Protein AF-A0A524M6P9-F1 (afdb_monomer_lite)

Secondary structure (DSSP, 8-state):
-PPPPGGGSSS--THHHHHHHHHHHHHHHHHHHHHHHHGGGHHHHHHHHHHHHHHHHS-HHHHHHHHHHHHHHHHHHHTS-HHHHHHHHHHHHHHHHHH-HHHHHHHHHHHT--S-HHHHHHHHHHHHHHHHHHHHHHHHHHHHH-

pLDDT: mean 79.46, std 15.54, range [39.97, 93.88]

Radius of gyration: 19.22 Å; chains: 1; bounding box: 61×25×53 Å

Sequence (146 aa):
MRSMPASAFCAATPLNSVLSLRSLSSVRVLAEAVASLSGRAYIVLAPFVGVLGSFMTGSNTVSNVLFAQFQYDTAAIVGFAPVMMVTLQVVGGAIGNMVCVNNIVAVSATVGISGVEGTVIRRNIIPAAIYSVLAVVVVLVLSTLE

Foldseek 3Di:
DDDDDPVVVVPDDCVVVVCCVVCVVVLLVVLLVCCVVQQPVVLLVLLQQLLVLCQVVLALVRQLVVCLVSQLSSCVNSVHDSVLSSVSNSQSVVLNNQLHLVVLVVVCVVVVNPPCSVVSNVVSVVVSVVSSVVSSVVSVVVRVVD

Structure (mmCIF, N/CA/C/O backbone):
data_AF-A0A524M6P9-F1
#
_entry.id   AF-A0A524M6P9-F1
#
loop_
_atom_site.group_PDB
_atom_site.id
_atom_site.type_symbol
_atom_site.label_atom_id
_atom_site.label_alt_id
_atom_site.label_comp_id
_atom_site.label_asym_id
_atom_site.label_entity_id
_atom_site.label_seq_id
_atom_site.pdbx_PDB_ins_code
_atom_site.Cartn_x
_atom_site.Cartn_y
_atom_site.Cartn_z
_atom_site.occupancy
_atom_site.B_iso_or_equiv
_atom_site.auth_seq_id
_atom_site.auth_comp_id
_atom_site.auth_asym_id
_atom_site.auth_atom_id
_atom_site.pdbx_PDB_model_num
ATOM 1 N N . MET A 1 1 ? 42.059 8.458 34.579 1.00 44.22 1 MET A N 1
ATOM 2 C CA . MET A 1 1 ? 41.893 7.829 33.248 1.00 44.22 1 MET A CA 1
ATOM 3 C C . MET A 1 1 ? 40.464 8.075 32.795 1.00 44.22 1 MET A C 1
ATOM 5 O O . MET A 1 1 ? 39.558 7.911 33.598 1.00 44.22 1 MET A O 1
ATOM 9 N N . ARG A 1 2 ? 40.312 8.653 31.599 1.00 39.97 2 ARG A N 1
ATOM 10 C CA . ARG A 1 2 ? 39.151 9.439 31.148 1.00 39.97 2 ARG A CA 1
ATOM 11 C C . ARG A 1 2 ? 37.874 8.608 30.986 1.00 39.97 2 ARG A C 1
ATOM 13 O O . ARG A 1 2 ? 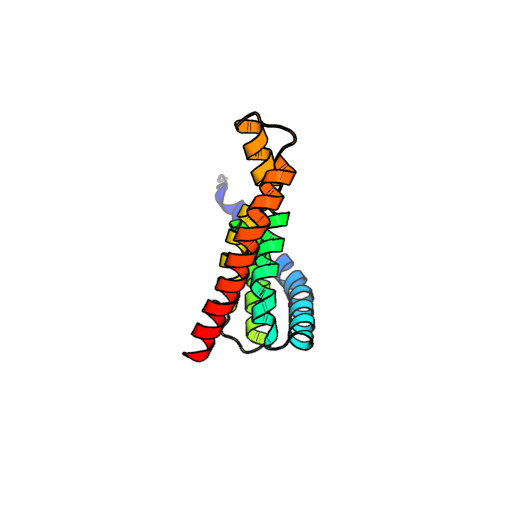37.901 7.533 30.399 1.00 39.97 2 ARG A O 1
ATOM 20 N N . SER A 1 3 ? 36.775 9.180 31.470 1.00 44.31 3 SER A N 1
ATOM 21 C CA . SER A 1 3 ? 35.392 8.799 31.202 1.00 44.31 3 SER A CA 1
ATOM 22 C C . SER A 1 3 ? 35.139 8.712 29.696 1.00 44.31 3 SER A C 1
ATOM 24 O O . SER A 1 3 ? 35.311 9.688 28.965 1.00 44.31 3 SER A O 1
ATOM 26 N N . MET A 1 4 ? 34.741 7.534 29.224 1.00 49.75 4 MET A N 1
ATOM 27 C CA . MET A 1 4 ? 34.245 7.377 27.860 1.00 49.75 4 MET A CA 1
ATOM 28 C C . MET A 1 4 ? 32.831 7.978 27.768 1.00 49.75 4 MET A C 1
ATOM 30 O O . MET A 1 4 ? 32.020 7.739 28.665 1.00 49.75 4 MET A O 1
ATOM 34 N N . PRO A 1 5 ? 32.514 8.768 26.727 1.00 46.34 5 PRO A N 1
ATOM 35 C CA . PRO A 1 5 ? 31.191 9.353 26.564 1.00 46.34 5 PRO A CA 1
ATOM 36 C C . PRO A 1 5 ? 30.173 8.297 26.105 1.00 46.34 5 PRO A C 1
ATOM 38 O O . PRO A 1 5 ? 30.462 7.455 25.254 1.00 46.34 5 PRO A O 1
ATOM 41 N N . ALA A 1 6 ? 28.949 8.386 26.631 1.00 53.12 6 ALA A N 1
ATOM 42 C CA . ALA A 1 6 ? 27.816 7.505 26.324 1.00 53.12 6 ALA A CA 1
ATOM 43 C C . ALA A 1 6 ? 27.400 7.482 24.832 1.00 53.12 6 ALA A C 1
ATOM 45 O O . ALA A 1 6 ? 26.604 6.642 24.425 1.00 53.12 6 ALA A O 1
ATOM 46 N N . SER A 1 7 ? 27.955 8.362 23.992 1.00 48.59 7 SER A N 1
ATOM 47 C CA . SER A 1 7 ? 27.689 8.425 22.550 1.00 48.59 7 SER A CA 1
ATOM 48 C C . SER A 1 7 ? 28.393 7.338 21.725 1.00 48.59 7 SER A C 1
ATOM 50 O O . SER A 1 7 ? 28.011 7.109 20.580 1.00 48.59 7 SER A O 1
ATOM 52 N N . ALA A 1 8 ? 29.388 6.637 22.281 1.00 45.94 8 ALA A N 1
ATOM 53 C CA . ALA A 1 8 ? 30.166 5.635 21.544 1.00 45.94 8 ALA A CA 1
ATOM 54 C C . ALA A 1 8 ? 29.498 4.247 21.451 1.00 45.94 8 ALA A C 1
ATOM 56 O O . ALA A 1 8 ? 29.886 3.444 20.606 1.00 45.94 8 ALA A O 1
ATOM 57 N N . PHE A 1 9 ? 28.477 3.957 22.268 1.00 47.56 9 PHE A N 1
ATOM 58 C CA . PHE A 1 9 ? 27.796 2.652 22.252 1.00 47.56 9 PHE A CA 1
ATOM 59 C C . PHE A 1 9 ? 26.743 2.531 21.131 1.00 47.56 9 PHE A C 1
ATOM 61 O O . PHE A 1 9 ? 26.403 1.428 20.715 1.00 47.56 9 PHE A O 1
ATOM 68 N N . CYS A 1 10 ? 26.266 3.656 20.582 1.00 47.16 10 CYS A N 1
ATOM 69 C CA . CYS A 1 10 ? 25.279 3.660 19.494 1.00 47.16 10 CYS A CA 1
ATOM 70 C C . CYS A 1 10 ? 25.874 3.431 18.092 1.00 47.16 10 CYS A C 1
ATOM 72 O O . CYS A 1 10 ? 25.131 3.090 17.177 1.00 47.16 10 CYS A O 1
ATOM 74 N N . ALA A 1 11 ? 27.185 3.600 17.889 1.00 46.81 11 ALA A N 1
ATOM 75 C CA . ALA A 1 11 ? 27.777 3.629 16.544 1.00 46.81 11 ALA A CA 1
ATOM 76 C C . ALA A 1 11 ? 28.305 2.273 16.032 1.00 46.81 11 ALA A C 1
ATOM 78 O O . ALA A 1 11 ? 28.771 2.189 14.899 1.00 46.81 11 ALA A O 1
ATOM 79 N N . ALA A 1 12 ? 28.240 1.210 16.839 1.00 47.81 12 ALA A N 1
ATOM 80 C CA . ALA A 1 12 ? 28.833 -0.088 16.514 1.00 47.81 12 ALA A CA 1
ATOM 81 C C . ALA A 1 12 ? 27.871 -1.253 16.769 1.00 47.81 12 ALA A C 1
ATOM 83 O O . ALA A 1 12 ? 28.252 -2.257 17.367 1.00 47.81 12 ALA A O 1
ATOM 84 N N . THR A 1 13 ? 26.617 -1.156 16.315 1.00 51.81 13 THR A N 1
ATOM 85 C CA . THR A 1 13 ? 25.829 -2.381 16.178 1.00 51.81 13 THR A CA 1
ATOM 86 C C . THR A 1 13 ? 26.220 -3.066 14.862 1.00 51.81 13 THR A C 1
ATOM 88 O O . THR A 1 13 ? 25.873 -2.572 13.788 1.00 51.81 13 THR A O 1
ATOM 91 N N . PRO A 1 14 ? 26.887 -4.240 14.892 1.00 53.78 14 PRO A N 1
ATOM 92 C CA . PRO A 1 14 ? 26.988 -5.096 13.709 1.00 53.78 14 PRO A CA 1
ATOM 93 C C . PRO A 1 14 ? 25.595 -5.503 13.207 1.00 53.78 14 PRO A C 1
ATOM 95 O O . PRO A 1 14 ? 25.461 -5.971 12.088 1.00 53.78 14 PRO A O 1
ATOM 98 N N . LEU A 1 15 ? 24.540 -5.262 13.995 1.00 49.31 15 LEU A N 1
ATOM 99 C CA . LEU A 1 15 ? 23.144 -5.483 13.654 1.00 49.31 15 LEU A CA 1
ATOM 100 C C . LEU A 1 15 ? 22.767 -4.952 12.263 1.00 49.31 15 LEU A C 1
ATOM 102 O O . LEU A 1 15 ? 22.090 -5.672 11.545 1.00 49.31 15 LEU A O 1
ATOM 106 N N . ASN A 1 16 ? 23.246 -3.774 11.839 1.00 48.91 16 ASN A N 1
ATOM 107 C CA . ASN A 1 16 ? 22.891 -3.233 10.519 1.00 48.91 16 ASN A CA 1
ATOM 108 C C . ASN A 1 16 ? 23.542 -4.015 9.356 1.00 48.91 16 ASN A C 1
ATOM 110 O O . ASN A 1 16 ? 22.945 -4.164 8.293 1.00 48.91 16 ASN A O 1
ATOM 114 N N . SER A 1 17 ? 24.739 -4.579 9.556 1.00 48.12 17 SER A N 1
ATOM 115 C CA . SER A 1 17 ? 25.439 -5.377 8.540 1.00 48.12 17 SER A CA 1
ATOM 116 C C . SER A 1 17 ? 25.056 -6.865 8.564 1.00 48.12 17 SER A C 1
ATOM 118 O O . SER A 1 17 ? 24.962 -7.471 7.496 1.00 48.12 17 SER A O 1
ATOM 120 N N . VAL A 1 18 ? 24.742 -7.457 9.727 1.00 51.72 18 VAL A N 1
ATOM 121 C CA . VAL A 1 18 ? 24.190 -8.831 9.799 1.00 51.72 18 VAL A CA 1
ATOM 122 C C . VAL A 1 18 ? 22.698 -8.920 9.466 1.00 51.72 18 VAL A C 1
ATOM 124 O O . VAL A 1 18 ? 22.292 -9.956 8.934 1.00 51.72 18 VAL A O 1
ATOM 127 N N . LEU A 1 19 ? 21.882 -7.876 9.697 1.00 52.97 19 LEU A N 1
ATOM 128 C CA . LEU A 1 19 ? 20.533 -7.831 9.107 1.00 52.97 19 LEU A CA 1
ATOM 129 C C . LEU A 1 19 ? 20.633 -7.764 7.586 1.00 52.97 19 LEU A C 1
ATOM 131 O O . LEU A 1 19 ? 19.935 -8.514 6.917 1.00 52.97 19 LEU A O 1
ATOM 135 N N . SER A 1 20 ? 21.528 -6.921 7.062 1.00 49.88 20 SER A N 1
ATOM 136 C CA . SER A 1 20 ? 21.730 -6.751 5.623 1.00 49.88 20 SER A CA 1
ATOM 137 C C . SER A 1 20 ? 22.142 -8.070 4.952 1.00 49.88 20 SER A C 1
ATOM 139 O O . SER A 1 20 ? 21.460 -8.540 4.053 1.00 49.88 20 SER A O 1
ATOM 141 N N . LEU A 1 21 ? 23.149 -8.794 5.450 1.00 48.94 21 LEU A N 1
ATOM 142 C CA . LEU A 1 21 ? 23.596 -10.040 4.800 1.00 48.94 21 LEU A CA 1
ATOM 143 C C . LEU A 1 21 ? 22.610 -11.228 4.895 1.00 48.94 21 LEU A C 1
ATOM 145 O O . LEU A 1 21 ? 22.647 -12.105 4.033 1.00 48.94 21 LEU A O 1
ATOM 149 N N . ARG A 1 22 ? 21.727 -11.286 5.908 1.00 45.06 22 ARG A N 1
ATOM 150 C CA . ARG A 1 22 ? 20.709 -12.358 6.035 1.00 45.06 22 ARG A CA 1
ATOM 151 C C . ARG A 1 22 ? 19.363 -12.004 5.390 1.00 45.06 22 ARG A C 1
ATOM 153 O O . ARG A 1 22 ? 18.656 -12.914 4.950 1.00 45.06 22 ARG A O 1
ATOM 160 N N . SER A 1 23 ? 19.004 -10.720 5.313 1.00 50.03 23 SER A N 1
ATOM 161 C CA . SER A 1 23 ? 17.786 -10.270 4.625 1.00 50.03 23 SER A CA 1
ATOM 162 C C . SER A 1 23 ? 17.992 -10.143 3.114 1.00 50.03 23 SER A C 1
ATOM 164 O O . SER A 1 23 ? 17.081 -10.475 2.362 1.00 50.03 23 SER A O 1
ATOM 166 N N . LEU A 1 24 ? 19.191 -9.769 2.647 1.00 53.47 24 LEU A N 1
ATOM 167 C CA . LEU A 1 24 ? 19.472 -9.568 1.220 1.00 53.47 24 LEU A CA 1
ATOM 168 C C . LEU A 1 24 ? 19.375 -10.845 0.377 1.00 53.47 24 LEU A C 1
ATOM 170 O O . LEU A 1 24 ? 19.112 -10.743 -0.814 1.00 53.47 24 LEU A O 1
ATOM 174 N N . SER A 1 25 ? 19.584 -12.039 0.941 1.00 58.62 25 SER A N 1
ATOM 175 C CA . SER A 1 25 ? 19.420 -13.290 0.183 1.00 58.62 25 SER A CA 1
ATOM 176 C C . SER A 1 25 ? 17.970 -13.767 0.176 1.00 58.62 25 SER A C 1
ATOM 178 O O . SER A 1 25 ? 17.440 -14.112 -0.871 1.00 58.62 25 SER A O 1
ATOM 180 N N . SER A 1 26 ? 17.292 -13.746 1.322 1.00 65.50 26 SER A N 1
ATOM 181 C CA . SER A 1 26 ? 15.928 -14.273 1.452 1.00 65.50 26 SER A CA 1
ATOM 182 C C . SER A 1 26 ? 14.864 -13.338 0.868 1.00 65.50 26 SER A C 1
ATOM 184 O O . SER A 1 26 ? 13.984 -13.796 0.140 1.00 65.50 26 SER A O 1
ATOM 186 N N . VAL A 1 27 ? 14.962 -12.030 1.127 1.00 68.31 27 VAL A N 1
ATOM 187 C CA . VAL A 1 27 ? 14.011 -11.023 0.620 1.00 68.31 27 VAL A CA 1
ATOM 188 C C . VAL A 1 27 ? 14.171 -10.835 -0.885 1.00 68.31 27 VAL A C 1
ATOM 190 O O . VAL A 1 27 ? 13.177 -10.691 -1.590 1.00 68.31 27 VAL A O 1
ATOM 193 N N . ARG A 1 28 ? 15.404 -10.909 -1.398 1.00 66.19 28 ARG A N 1
ATOM 194 C CA . ARG A 1 28 ? 15.673 -10.803 -2.834 1.00 66.19 28 ARG A CA 1
ATOM 195 C C . ARG A 1 28 ? 15.243 -12.050 -3.603 1.00 66.19 28 ARG A C 1
ATOM 197 O O . ARG A 1 28 ? 14.633 -11.910 -4.651 1.00 66.19 28 ARG A O 1
ATOM 204 N N . VAL A 1 29 ? 15.449 -13.251 -3.058 1.00 72.12 29 VAL A N 1
ATOM 205 C CA . VAL A 1 29 ? 14.904 -14.490 -3.648 1.00 72.12 29 VAL A CA 1
ATOM 206 C C . VAL A 1 29 ? 13.372 -14.469 -3.654 1.00 72.12 29 VAL A C 1
ATOM 208 O O . VAL A 1 29 ? 12.754 -14.892 -4.628 1.00 72.12 29 VAL A O 1
ATOM 211 N N . LEU A 1 30 ? 12.739 -13.930 -2.605 1.00 68.88 30 LEU A N 1
ATOM 212 C CA . LEU A 1 30 ? 11.289 -13.730 -2.589 1.00 68.88 30 LEU A CA 1
ATOM 213 C C . LEU A 1 30 ? 10.855 -12.709 -3.652 1.00 68.88 30 LEU A C 1
ATOM 215 O O . LEU A 1 30 ? 9.886 -12.951 -4.365 1.00 68.88 30 LEU A O 1
ATOM 219 N N . ALA A 1 31 ? 11.581 -11.598 -3.784 1.00 67.94 31 ALA A N 1
ATOM 220 C CA . ALA A 1 31 ? 11.333 -10.589 -4.809 1.00 67.94 31 ALA A CA 1
ATOM 221 C C . ALA A 1 31 ? 11.461 -1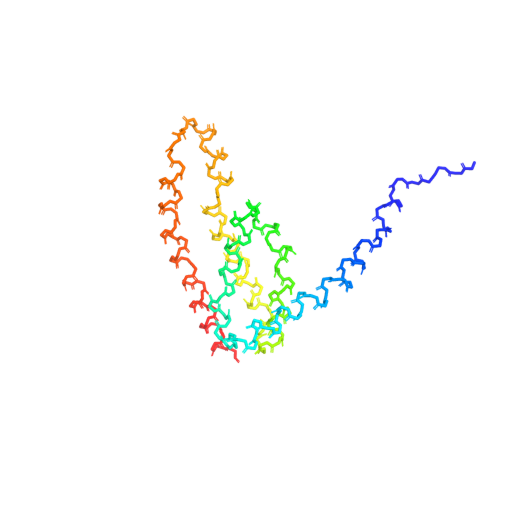1.177 -6.221 1.00 67.94 31 ALA A C 1
ATOM 223 O O . ALA A 1 31 ? 10.601 -10.932 -7.058 1.00 67.94 31 ALA A O 1
ATOM 224 N N . GLU A 1 32 ? 12.466 -12.015 -6.477 1.00 67.88 32 GLU A N 1
ATOM 225 C CA . GLU A 1 32 ? 12.653 -12.725 -7.749 1.00 67.88 32 GLU A CA 1
ATOM 226 C C . GLU A 1 32 ? 11.532 -13.743 -8.014 1.00 67.88 32 GLU A C 1
ATOM 228 O O . GLU A 1 32 ? 11.008 -13.819 -9.128 1.00 67.88 32 GLU A O 1
ATOM 233 N N . ALA A 1 33 ? 11.097 -14.489 -6.995 1.00 70.88 33 ALA A N 1
ATOM 234 C CA . ALA A 1 33 ? 9.971 -15.417 -7.108 1.00 70.88 33 ALA A CA 1
ATOM 235 C C . ALA A 1 33 ? 8.652 -14.683 -7.414 1.00 70.88 33 ALA A C 1
ATOM 237 O O . ALA A 1 33 ? 7.878 -15.103 -8.272 1.00 70.88 33 ALA A O 1
ATOM 238 N N . VAL A 1 34 ? 8.404 -13.552 -6.754 1.00 72.88 34 VAL A N 1
ATOM 239 C CA . VAL A 1 34 ? 7.197 -12.744 -6.974 1.00 72.88 34 VAL A CA 1
ATOM 240 C C . VAL A 1 34 ? 7.259 -12.008 -8.315 1.00 72.88 34 VAL A C 1
ATOM 242 O O . VAL A 1 34 ? 6.259 -11.958 -9.031 1.00 72.88 34 VAL A O 1
ATOM 245 N N . ALA A 1 35 ? 8.426 -11.495 -8.704 1.00 69.75 35 ALA A N 1
ATOM 246 C CA . ALA A 1 35 ? 8.644 -10.848 -9.994 1.00 69.75 35 ALA A CA 1
ATOM 247 C C . ALA A 1 35 ? 8.492 -11.831 -11.162 1.00 69.75 35 ALA A C 1
ATOM 249 O O . ALA A 1 35 ? 7.871 -11.490 -12.166 1.00 69.75 35 ALA A O 1
ATOM 250 N N . SER A 1 36 ? 9.001 -13.058 -11.030 1.00 66.00 36 SER A N 1
ATOM 251 C CA . SER A 1 36 ? 8.859 -14.096 -12.060 1.00 66.00 36 SER A CA 1
ATOM 252 C C . SER A 1 36 ? 7.423 -14.608 -12.190 1.00 66.00 36 SER A C 1
ATOM 254 O O . SER A 1 36 ? 6.987 -14.902 -13.301 1.00 66.00 36 SER A O 1
ATOM 256 N N . LEU A 1 37 ? 6.666 -14.664 -11.088 1.00 69.00 37 LEU A N 1
ATOM 257 C CA . LEU A 1 37 ? 5.266 -15.095 -11.106 1.00 69.00 37 LEU A CA 1
ATOM 258 C C . LEU A 1 37 ? 4.314 -13.993 -11.593 1.00 69.00 37 LEU A C 1
ATOM 260 O O . LEU A 1 37 ? 3.363 -14.269 -12.322 1.00 69.00 37 LEU A O 1
ATOM 264 N N . SER A 1 38 ? 4.548 -12.748 -11.172 1.00 70.00 38 SER A N 1
ATOM 265 C CA . SER A 1 38 ? 3.611 -11.640 -11.376 1.00 70.00 38 SER A CA 1
ATOM 266 C C . SER A 1 38 ? 3.996 -10.713 -12.533 1.00 70.00 38 SER A C 1
ATOM 268 O O . SER A 1 38 ? 3.125 -10.028 -13.073 1.00 70.00 38 SER A O 1
ATOM 270 N N . GLY A 1 39 ? 5.273 -10.661 -12.920 1.00 72.69 39 GLY A N 1
ATOM 271 C CA . GLY A 1 39 ? 5.782 -9.795 -13.983 1.00 72.69 39 GLY A CA 1
ATOM 272 C C . GLY A 1 39 ? 5.280 -8.354 -13.860 1.00 72.69 39 GLY A C 1
ATOM 273 O O . GLY A 1 39 ? 5.237 -7.773 -12.774 1.00 72.69 39 GLY A O 1
ATOM 274 N N . ARG A 1 40 ? 4.812 -7.779 -14.976 1.00 71.38 40 ARG A N 1
ATOM 275 C CA . ARG A 1 40 ? 4.273 -6.407 -14.993 1.00 71.38 40 ARG A CA 1
ATOM 276 C C . ARG A 1 40 ? 2.975 -6.226 -14.194 1.00 71.38 40 ARG A C 1
ATOM 278 O O . ARG A 1 40 ? 2.639 -5.095 -13.854 1.00 71.38 40 ARG A O 1
ATOM 285 N N . ALA A 1 41 ? 2.268 -7.305 -13.847 1.00 79.50 41 ALA A N 1
ATOM 286 C CA . ALA A 1 41 ? 1.065 -7.232 -13.017 1.00 79.50 41 ALA A CA 1
ATOM 287 C C . ALA A 1 41 ? 1.377 -6.926 -11.539 1.00 79.50 41 ALA A C 1
ATOM 289 O O . ALA A 1 41 ? 0.462 -6.626 -10.772 1.00 79.50 41 ALA A O 1
ATOM 290 N N . TYR A 1 42 ? 2.656 -6.940 -11.140 1.00 83.38 42 TYR A N 1
ATOM 291 C CA . TYR A 1 42 ? 3.071 -6.636 -9.772 1.00 83.38 42 TYR A CA 1
ATOM 292 C C . TYR A 1 42 ? 2.644 -5.234 -9.295 1.00 83.38 42 TYR A C 1
ATOM 294 O O . TYR A 1 42 ? 2.372 -5.059 -8.111 1.00 83.38 42 TYR A O 1
ATOM 302 N N . ILE A 1 43 ? 2.468 -4.263 -10.206 1.00 83.12 43 ILE A N 1
ATOM 303 C CA . ILE A 1 43 ? 1.918 -2.926 -9.890 1.00 83.12 43 ILE A CA 1
ATOM 304 C C . ILE A 1 43 ? 0.583 -3.028 -9.145 1.00 83.12 43 ILE A C 1
ATOM 306 O O . ILE A 1 43 ? 0.324 -2.260 -8.221 1.00 83.12 43 ILE A O 1
ATOM 310 N N . VAL A 1 44 ? -0.263 -3.984 -9.531 1.00 84.19 44 VAL A N 1
ATOM 311 C CA . VAL A 1 44 ? -1.577 -4.170 -8.910 1.00 84.19 44 VAL A CA 1
ATOM 312 C C . VAL A 1 44 ? -1.428 -4.736 -7.502 1.00 84.19 44 VAL A C 1
ATOM 314 O O . VAL A 1 44 ? -2.191 -4.361 -6.622 1.00 84.19 44 VAL A O 1
ATOM 317 N N . LEU A 1 45 ? -0.436 -5.601 -7.269 1.00 84.75 45 LEU A N 1
ATOM 318 C CA . LEU A 1 45 ? -0.192 -6.248 -5.977 1.00 84.75 45 LEU A CA 1
ATOM 319 C C . LEU A 1 45 ? 0.565 -5.354 -4.986 1.00 84.75 45 LEU A C 1
ATOM 321 O O . LEU A 1 45 ? 0.333 -5.452 -3.780 1.00 84.75 45 LEU A O 1
ATOM 325 N N . ALA A 1 46 ? 1.428 -4.462 -5.474 1.00 86.81 46 ALA A N 1
ATOM 326 C CA . ALA A 1 46 ? 2.277 -3.599 -4.657 1.00 86.81 46 ALA A CA 1
ATOM 327 C C . ALA A 1 46 ? 1.531 -2.819 -3.548 1.00 86.81 46 ALA A C 1
ATOM 329 O O . ALA A 1 46 ? 1.954 -2.904 -2.391 1.00 86.81 46 ALA A O 1
ATOM 330 N N . PRO A 1 47 ? 0.404 -2.122 -3.805 1.00 88.00 47 PRO A N 1
ATOM 331 C CA . PRO A 1 47 ? -0.304 -1.405 -2.745 1.00 88.00 47 PRO A CA 1
ATOM 332 C C . PRO A 1 47 ? -0.956 -2.342 -1.723 1.00 88.00 47 PRO A C 1
ATOM 334 O O . PRO A 1 47 ? -1.064 -1.971 -0.556 1.00 88.00 47 PRO A O 1
ATOM 337 N N . PHE A 1 48 ? -1.344 -3.567 -2.098 1.00 88.94 48 PHE A N 1
ATOM 338 C CA . PHE A 1 48 ? -1.898 -4.534 -1.141 1.00 88.94 48 PHE A CA 1
ATOM 339 C C . PHE A 1 48 ? -0.847 -5.020 -0.146 1.00 88.94 48 PHE A C 1
ATOM 341 O O . PHE A 1 48 ? -1.169 -5.198 1.026 1.00 88.94 48 PHE A O 1
ATOM 348 N N . VAL A 1 49 ? 0.411 -5.167 -0.572 1.00 89.56 49 VAL A N 1
ATOM 349 C CA . VAL A 1 49 ? 1.528 -5.453 0.345 1.00 89.56 49 VAL A CA 1
ATOM 350 C C . VAL A 1 49 ? 1.658 -4.334 1.385 1.00 89.56 49 VAL A C 1
ATOM 352 O O . VAL A 1 49 ? 1.782 -4.612 2.578 1.00 89.56 49 VAL A O 1
ATOM 355 N N . GLY A 1 50 ? 1.530 -3.071 0.964 1.00 89.81 50 GLY A N 1
ATOM 356 C CA . GLY A 1 50 ? 1.501 -1.919 1.871 1.00 89.81 50 GLY A CA 1
ATOM 357 C C . GLY A 1 50 ? 0.321 -1.926 2.839 1.00 89.81 50 GLY A C 1
ATOM 358 O O . GLY A 1 50 ? 0.510 -1.719 4.044 1.00 89.81 50 GLY A O 1
ATOM 359 N N . VAL A 1 51 ? -0.877 -2.230 2.332 1.00 91.12 51 VAL A N 1
ATOM 360 C CA . VAL A 1 51 ? -2.099 -2.352 3.141 1.00 91.12 51 VAL A CA 1
ATOM 361 C C . VAL A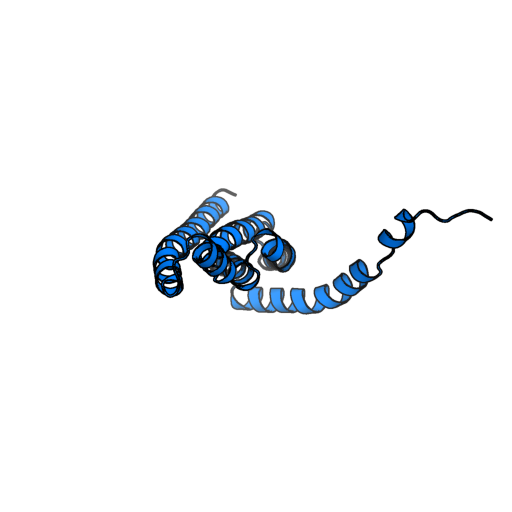 1 51 ? -1.935 -3.435 4.203 1.00 91.12 51 VAL A C 1
ATOM 363 O O . VAL A 1 51 ? -2.202 -3.175 5.374 1.00 91.12 51 VAL A O 1
ATOM 366 N N . LEU A 1 52 ? -1.449 -4.620 3.825 1.00 89.75 52 LEU A N 1
ATOM 367 C CA . LEU A 1 52 ? -1.222 -5.734 4.749 1.00 89.75 52 LEU A CA 1
ATOM 368 C C . LEU A 1 52 ? -0.159 -5.395 5.797 1.00 89.75 52 LEU A C 1
ATOM 370 O O . LEU A 1 52 ? -0.372 -5.632 6.987 1.00 89.75 52 LEU A O 1
ATOM 374 N N . GLY A 1 53 ? 0.947 -4.775 5.379 1.00 89.88 53 GLY A N 1
ATOM 375 C CA . GLY A 1 53 ? 2.007 -4.347 6.287 1.00 89.88 53 GLY A CA 1
ATOM 376 C C . GLY A 1 53 ? 1.503 -3.365 7.344 1.00 89.88 53 GLY A C 1
ATOM 377 O O . GLY A 1 53 ? 1.753 -3.559 8.535 1.00 89.88 53 GLY A O 1
ATOM 378 N N . SER A 1 54 ? 0.733 -2.345 6.953 1.00 90.81 54 SER A N 1
ATOM 379 C CA . SER A 1 54 ? 0.181 -1.393 7.925 1.00 90.81 54 SER A CA 1
ATOM 380 C C . SER A 1 54 ? -0.983 -1.968 8.730 1.00 90.81 54 SER A C 1
ATOM 382 O O . SER A 1 54 ? -1.179 -1.555 9.870 1.00 90.81 54 SER A O 1
ATOM 384 N N . PHE A 1 55 ? -1.745 -2.911 8.177 1.00 90.62 55 PHE A N 1
ATOM 385 C CA . PHE A 1 55 ? -2.805 -3.605 8.905 1.00 90.62 55 PHE A CA 1
ATOM 386 C C . PHE A 1 55 ? -2.240 -4.435 10.065 1.00 90.62 55 PHE A C 1
ATOM 388 O O . PHE A 1 55 ? -2.771 -4.362 11.171 1.00 90.62 55 PHE A O 1
ATOM 395 N N . MET A 1 56 ? -1.143 -5.167 9.828 1.00 88.94 56 MET A N 1
ATOM 396 C CA . MET A 1 56 ? -0.477 -5.990 10.845 1.00 88.94 56 MET A CA 1
ATOM 397 C C . MET A 1 56 ? 0.313 -5.162 11.865 1.00 88.94 56 MET A C 1
ATOM 399 O O . MET A 1 56 ? 0.322 -5.489 13.048 1.00 88.94 56 MET A O 1
ATOM 403 N N . THR A 1 57 ? 1.008 -4.114 11.413 1.00 90.25 57 THR A N 1
ATOM 404 C CA . THR A 1 57 ? 1.894 -3.308 12.278 1.00 90.25 57 THR A CA 1
ATOM 405 C C . THR A 1 57 ? 1.176 -2.170 13.000 1.00 90.25 57 THR A C 1
ATOM 407 O O . THR A 1 57 ? 1.686 -1.666 13.997 1.00 90.25 57 THR A O 1
ATOM 410 N N . GLY A 1 58 ? 0.026 -1.727 12.486 1.00 87.12 58 GLY A N 1
ATOM 411 C CA . GLY A 1 58 ? -0.707 -0.561 12.980 1.00 87.12 58 GLY A CA 1
ATOM 412 C C . GLY A 1 58 ? -0.020 0.781 12.765 1.00 87.12 58 GLY A C 1
ATOM 413 O O . GLY A 1 58 ? -0.411 1.773 13.374 1.00 87.12 58 GLY A O 1
ATOM 414 N N . SER A 1 59 ? 1.002 0.837 11.908 1.00 89.31 59 SER A N 1
ATOM 415 C CA . SER A 1 59 ? 1.706 2.079 11.611 1.00 89.31 59 SER A CA 1
ATOM 416 C C . SER A 1 59 ? 2.237 2.106 10.186 1.00 89.31 59 SER A C 1
ATOM 418 O O . SER A 1 59 ? 2.983 1.222 9.758 1.00 89.31 59 SER A O 1
ATOM 420 N N . ASN A 1 60 ? 1.937 3.197 9.480 1.00 91.31 60 ASN A N 1
ATOM 421 C CA . ASN A 1 60 ? 2.480 3.446 8.149 1.00 91.31 60 ASN A CA 1
ATOM 422 C C . ASN A 1 60 ? 4.021 3.494 8.164 1.00 91.31 60 ASN A C 1
ATOM 424 O O . ASN A 1 60 ? 4.672 2.955 7.274 1.00 91.31 60 ASN A O 1
ATOM 428 N N . THR A 1 61 ? 4.626 4.075 9.204 1.00 91.56 61 THR A N 1
ATOM 429 C CA . THR A 1 61 ? 6.088 4.179 9.312 1.00 91.56 61 THR A CA 1
ATOM 430 C C . THR A 1 61 ? 6.741 2.806 9.436 1.00 91.56 61 THR A C 1
ATOM 432 O O . THR A 1 61 ? 7.697 2.517 8.720 1.00 91.56 61 THR A O 1
ATOM 435 N N . VAL A 1 62 ? 6.209 1.942 10.308 1.00 90.50 62 VAL A N 1
ATOM 436 C CA . VAL A 1 62 ? 6.774 0.602 10.535 1.00 90.50 62 VAL A CA 1
ATOM 437 C C . VAL A 1 62 ? 6.603 -0.269 9.289 1.00 90.50 62 VAL A C 1
ATOM 439 O O . VAL A 1 62 ? 7.559 -0.913 8.867 1.00 90.50 62 VAL A O 1
ATOM 442 N N . SER A 1 63 ? 5.433 -0.222 8.643 1.00 91.00 63 SER A N 1
ATOM 443 C CA . SER A 1 63 ? 5.197 -0.914 7.368 1.00 91.00 63 SER A CA 1
ATOM 444 C C . SER A 1 63 ? 6.196 -0.496 6.282 1.00 91.00 63 SER A C 1
ATOM 446 O O . SER A 1 63 ? 6.780 -1.347 5.609 1.00 91.00 63 SER A O 1
ATOM 448 N N . ASN A 1 64 ? 6.449 0.808 6.135 1.00 91.81 64 ASN A N 1
ATOM 449 C CA . ASN A 1 64 ? 7.363 1.310 5.111 1.00 91.81 64 ASN A CA 1
ATOM 450 C C . ASN A 1 64 ? 8.811 0.901 5.385 1.00 91.81 64 ASN A C 1
ATOM 452 O O . ASN A 1 64 ? 9.494 0.471 4.463 1.00 91.81 64 ASN A O 1
ATOM 456 N N . VAL A 1 65 ? 9.273 0.945 6.635 1.00 90.25 65 VAL A N 1
ATOM 457 C CA . VAL A 1 65 ? 10.628 0.476 6.976 1.00 90.25 65 VAL A CA 1
ATOM 458 C C . VAL A 1 65 ? 10.795 -1.023 6.693 1.00 90.25 65 VAL A C 1
ATOM 460 O O . VAL A 1 65 ? 11.862 -1.442 6.254 1.00 90.25 65 VAL A O 1
ATOM 463 N N . LEU A 1 66 ? 9.747 -1.827 6.898 1.00 88.31 66 LEU A N 1
ATOM 464 C CA . LEU A 1 66 ? 9.793 -3.276 6.675 1.00 88.31 66 LEU A CA 1
ATOM 465 C C . LEU A 1 66 ? 9.773 -3.667 5.193 1.00 88.31 66 LEU A C 1
ATOM 467 O O . LEU A 1 66 ? 10.484 -4.588 4.797 1.00 88.31 66 LEU A O 1
ATOM 471 N N . PHE A 1 67 ? 8.959 -2.993 4.377 1.00 89.31 67 PHE A N 1
ATOM 472 C CA . PHE A 1 67 ? 8.652 -3.453 3.018 1.00 89.31 67 PHE A CA 1
ATOM 473 C C . PHE A 1 67 ? 9.126 -2.518 1.900 1.00 89.31 67 PHE A C 1
ATOM 475 O O . PHE A 1 67 ? 9.149 -2.951 0.750 1.00 89.31 67 PHE A O 1
ATOM 482 N N . ALA A 1 68 ? 9.547 -1.277 2.176 1.00 88.94 68 ALA A N 1
ATOM 483 C CA . ALA A 1 68 ? 10.020 -0.376 1.117 1.00 88.94 68 ALA A CA 1
ATOM 484 C C . ALA A 1 68 ? 11.247 -0.936 0.387 1.00 88.94 68 ALA A C 1
ATOM 486 O O . ALA A 1 68 ? 11.307 -0.851 -0.836 1.00 88.94 68 ALA A O 1
ATOM 487 N N . GLN A 1 69 ? 12.177 -1.569 1.110 1.00 87.94 69 GLN A N 1
ATOM 488 C CA . GLN A 1 69 ? 13.353 -2.188 0.495 1.00 87.94 69 GLN A CA 1
ATOM 489 C C . GLN A 1 69 ? 12.967 -3.365 -0.412 1.00 87.94 69 GLN A C 1
ATOM 491 O O . GLN A 1 69 ? 13.440 -3.458 -1.538 1.00 87.94 69 GLN A O 1
ATOM 496 N N . PHE A 1 70 ? 12.037 -4.214 0.036 1.00 87.25 70 PHE A N 1
ATOM 497 C CA . PHE A 1 70 ? 11.496 -5.308 -0.776 1.00 87.25 70 PHE A CA 1
ATOM 498 C C . PHE A 1 70 ? 10.833 -4.791 -2.062 1.00 87.25 70 PHE A C 1
ATOM 500 O O . PHE A 1 70 ? 11.061 -5.336 -3.140 1.00 87.25 70 PHE A O 1
ATOM 507 N N . GLN A 1 71 ? 10.046 -3.718 -1.969 1.00 90.19 71 GLN A N 1
ATOM 508 C CA . GLN A 1 71 ? 9.378 -3.104 -3.122 1.00 90.19 71 GLN A CA 1
ATOM 509 C C . GLN A 1 71 ? 10.371 -2.461 -4.087 1.00 90.19 71 GLN A C 1
ATOM 511 O O . GLN A 1 71 ? 10.213 -2.583 -5.300 1.00 90.19 71 GLN A O 1
ATOM 516 N N . TYR A 1 72 ? 11.409 -1.817 -3.551 1.00 89.38 72 TYR A N 1
ATOM 517 C CA . TYR A 1 72 ? 12.494 -1.233 -4.329 1.00 89.38 72 TYR A CA 1
ATOM 518 C C . TYR A 1 72 ? 13.246 -2.306 -5.127 1.00 89.38 72 TYR A C 1
ATOM 520 O O . TYR A 1 72 ? 13.401 -2.181 -6.343 1.00 89.38 72 TYR A O 1
ATOM 528 N N . ASP A 1 73 ? 13.647 -3.392 -4.462 1.00 86.56 73 ASP A N 1
ATOM 529 C CA . ASP A 1 73 ? 14.379 -4.490 -5.095 1.00 86.56 73 ASP A CA 1
ATOM 530 C C . ASP A 1 73 ? 13.500 -5.228 -6.120 1.00 86.56 73 ASP A C 1
ATOM 532 O O . ASP A 1 73 ? 13.951 -5.529 -7.226 1.00 86.56 73 ASP A O 1
ATOM 536 N N . THR A 1 74 ? 12.217 -5.450 -5.806 1.00 85.50 74 THR A N 1
ATOM 537 C CA . THR A 1 74 ? 11.259 -6.069 -6.741 1.00 85.50 74 THR A CA 1
ATOM 538 C C . THR A 1 74 ? 11.052 -5.201 -7.983 1.00 85.50 74 THR A C 1
ATOM 540 O O . THR A 1 74 ? 11.025 -5.720 -9.098 1.00 85.50 74 THR A O 1
ATOM 543 N N . ALA A 1 75 ? 10.964 -3.876 -7.829 1.00 86.69 75 ALA A N 1
ATOM 544 C CA . ALA A 1 75 ? 10.846 -2.953 -8.957 1.00 86.69 75 ALA A CA 1
ATOM 545 C C . ALA A 1 75 ? 12.055 -3.031 -9.896 1.00 86.69 75 ALA A C 1
ATOM 547 O O . ALA A 1 75 ? 11.881 -3.096 -11.115 1.00 86.69 75 ALA A O 1
ATOM 548 N N . ALA A 1 76 ? 13.263 -3.090 -9.322 1.00 85.38 76 ALA A N 1
ATOM 549 C CA . ALA A 1 76 ? 14.506 -3.219 -10.075 1.00 85.38 76 ALA A CA 1
ATOM 550 C C . ALA A 1 76 ? 14.568 -4.530 -10.879 1.00 85.38 76 ALA A C 1
ATOM 552 O O . ALA A 1 76 ? 15.101 -4.538 -11.986 1.00 85.38 76 ALA A O 1
ATOM 553 N N . ILE A 1 77 ? 13.990 -5.619 -10.359 1.00 81.81 77 ILE A N 1
ATOM 554 C CA . ILE A 1 77 ? 13.918 -6.916 -11.052 1.00 81.81 77 ILE A CA 1
ATOM 555 C C . ILE A 1 77 ? 12.860 -6.903 -12.167 1.00 81.81 77 ILE A C 1
ATOM 557 O O . ILE A 1 77 ? 13.110 -7.418 -13.254 1.00 81.81 77 ILE A O 1
ATOM 561 N N . VAL A 1 78 ? 11.683 -6.316 -11.921 1.00 82.19 78 VAL A N 1
ATOM 562 C CA . VAL A 1 78 ? 10.580 -6.257 -12.905 1.00 82.19 78 VAL A CA 1
ATOM 563 C C . VAL A 1 78 ? 10.854 -5.233 -14.021 1.00 82.19 78 VAL A C 1
ATOM 565 O O . VAL A 1 78 ? 10.251 -5.314 -15.091 1.00 82.19 78 VAL A O 1
ATOM 568 N N . GLY A 1 79 ? 11.774 -4.288 -13.802 1.00 80.44 79 GLY A N 1
ATOM 569 C CA . GLY A 1 79 ? 12.129 -3.243 -14.766 1.00 80.44 79 GLY A CA 1
ATOM 570 C C . GLY A 1 79 ? 11.236 -2.001 -14.695 1.00 80.44 79 GLY A C 1
ATOM 571 O O . GLY A 1 79 ? 11.115 -1.283 -15.684 1.00 80.44 79 GLY A O 1
ATOM 572 N N . PHE A 1 80 ? 10.600 -1.746 -13.547 1.00 81.50 80 PHE A N 1
ATOM 573 C CA . PHE A 1 80 ? 9.875 -0.498 -13.279 1.00 81.50 80 PHE A CA 1
ATOM 574 C C . PHE A 1 80 ? 10.736 0.481 -12.481 1.00 81.50 80 PHE A C 1
ATOM 576 O O . PHE A 1 80 ? 11.628 0.075 -11.737 1.00 81.50 80 PHE A O 1
ATOM 583 N N . ALA A 1 81 ? 10.425 1.776 -12.582 1.00 87.00 81 ALA A N 1
ATOM 584 C CA . ALA A 1 81 ? 11.047 2.799 -11.751 1.00 87.00 81 ALA A CA 1
ATOM 585 C C . ALA A 1 81 ? 10.832 2.470 -10.256 1.00 87.00 81 ALA A C 1
ATOM 587 O O . ALA A 1 81 ? 9.681 2.422 -9.804 1.00 87.00 81 ALA A O 1
ATOM 588 N N . PRO A 1 82 ? 11.901 2.278 -9.455 1.00 88.06 82 PRO A N 1
ATOM 589 C CA . PRO A 1 82 ? 11.766 1.900 -8.047 1.00 88.06 82 PRO A CA 1
ATOM 590 C C . PRO A 1 82 ? 10.945 2.891 -7.226 1.00 88.06 82 PRO A C 1
ATOM 592 O O . PRO A 1 82 ? 10.210 2.502 -6.320 1.00 88.06 82 PRO A O 1
ATOM 595 N N . VAL A 1 83 ? 11.007 4.171 -7.597 1.00 89.94 83 VAL A N 1
ATOM 596 C CA . VAL A 1 83 ? 10.225 5.242 -6.975 1.00 89.94 83 VAL A CA 1
ATOM 597 C C . VAL A 1 83 ? 8.724 4.955 -7.059 1.00 89.94 83 VAL A C 1
ATOM 599 O O . VAL A 1 83 ? 8.046 5.073 -6.045 1.00 89.94 83 VAL A O 1
ATOM 602 N N . MET A 1 84 ? 8.206 4.495 -8.204 1.00 88.56 84 MET A N 1
ATOM 603 C CA . MET A 1 84 ? 6.770 4.223 -8.369 1.00 88.56 84 MET A CA 1
ATOM 604 C C . MET A 1 84 ? 6.275 3.113 -7.436 1.00 88.56 84 MET A C 1
ATOM 606 O O . MET A 1 84 ? 5.219 3.247 -6.813 1.00 88.56 84 MET A O 1
ATOM 610 N N . MET A 1 85 ? 7.046 2.031 -7.297 1.00 89.25 85 MET A N 1
ATOM 611 C CA . MET A 1 85 ? 6.680 0.917 -6.413 1.00 89.25 85 MET A CA 1
ATOM 612 C C . MET A 1 85 ? 6.763 1.306 -4.938 1.00 89.25 85 MET A C 1
ATOM 614 O O . MET A 1 85 ? 5.886 0.949 -4.150 1.00 89.25 85 MET A O 1
ATOM 618 N N . VAL A 1 86 ? 7.771 2.094 -4.555 1.00 91.50 86 VAL A N 1
ATOM 619 C CA . VAL A 1 86 ? 7.871 2.626 -3.190 1.00 91.50 86 VAL A CA 1
ATOM 620 C C . VAL A 1 86 ? 6.731 3.611 -2.902 1.00 91.50 86 VAL A C 1
ATOM 622 O O . VAL A 1 86 ? 6.172 3.592 -1.806 1.00 91.50 86 VAL A O 1
ATOM 625 N N . THR A 1 87 ? 6.301 4.420 -3.872 1.00 91.50 87 THR A N 1
ATOM 626 C CA . THR A 1 87 ? 5.113 5.272 -3.711 1.00 91.50 87 THR A CA 1
ATOM 627 C C . THR A 1 87 ? 3.854 4.436 -3.473 1.00 91.50 87 THR A C 1
ATOM 629 O O . THR A 1 87 ? 3.098 4.741 -2.549 1.00 91.50 87 THR A O 1
ATOM 632 N N . LEU A 1 88 ? 3.647 3.347 -4.225 1.00 91.56 88 LEU A N 1
ATOM 633 C CA . LEU A 1 88 ? 2.527 2.423 -3.991 1.00 91.56 88 LEU A CA 1
ATOM 634 C C . LEU A 1 88 ? 2.568 1.794 -2.598 1.00 91.56 88 LEU A C 1
ATOM 636 O O . LEU A 1 88 ? 1.519 1.644 -1.973 1.00 91.56 88 LEU A O 1
ATOM 640 N N . GLN A 1 89 ? 3.757 1.481 -2.086 1.00 93.88 89 GLN A N 1
ATOM 641 C CA . GLN A 1 89 ? 3.936 0.979 -0.725 1.00 93.88 89 GLN A CA 1
ATOM 642 C C . GLN A 1 89 ? 3.480 2.000 0.323 1.00 93.88 89 GLN A C 1
ATOM 644 O O . GLN A 1 89 ? 2.714 1.651 1.220 1.00 93.88 89 GLN A O 1
ATOM 649 N N . VAL A 1 90 ? 3.902 3.260 0.187 1.00 93.56 90 VAL A N 1
ATOM 650 C CA . VAL A 1 90 ? 3.541 4.339 1.122 1.00 93.56 90 VAL A CA 1
ATOM 651 C C . VAL A 1 90 ? 2.038 4.626 1.079 1.00 93.56 90 VAL A C 1
ATOM 653 O O . VAL A 1 90 ? 1.406 4.786 2.125 1.00 93.56 90 VAL A O 1
ATOM 656 N N . VAL A 1 91 ? 1.447 4.662 -0.118 1.00 93.75 91 VAL A N 1
ATOM 657 C CA . VAL A 1 91 ? 0.002 4.871 -0.293 1.00 93.75 91 VAL A CA 1
ATOM 658 C C . VAL A 1 91 ? -0.788 3.683 0.259 1.00 93.75 91 VAL A C 1
ATOM 660 O O . VAL A 1 91 ? -1.738 3.874 1.018 1.00 93.75 91 VAL A O 1
ATOM 663 N N . GLY A 1 92 ? -0.366 2.455 -0.049 1.00 92.19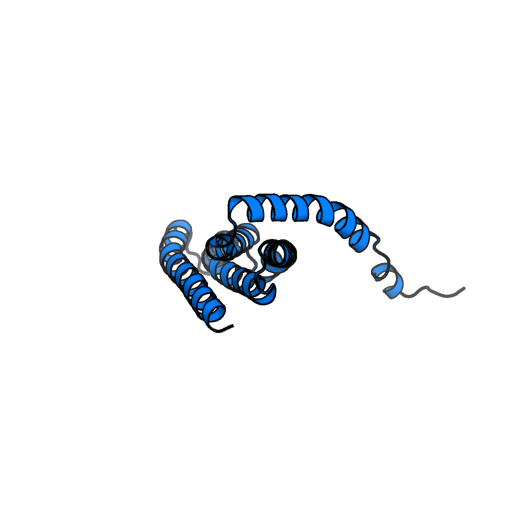 92 GLY A N 1
ATOM 664 C CA . GLY A 1 92 ? -0.948 1.235 0.505 1.00 92.19 92 GLY A CA 1
ATOM 665 C C . GLY A 1 92 ? -0.871 1.200 2.031 1.00 92.19 92 GLY A C 1
ATOM 666 O O . GLY A 1 92 ? -1.856 0.876 2.692 1.00 92.19 92 GLY A O 1
ATOM 667 N N . GLY A 1 93 ? 0.260 1.611 2.606 1.00 93.00 93 GLY A N 1
ATOM 668 C CA . GLY A 1 93 ? 0.436 1.735 4.051 1.00 93.00 93 GLY A CA 1
ATOM 669 C C . GLY A 1 93 ? -0.538 2.732 4.681 1.00 93.00 93 GLY A C 1
ATOM 670 O O . GLY A 1 93 ? -1.196 2.411 5.671 1.00 93.00 93 GLY A O 1
ATOM 671 N N . ALA A 1 94 ? -0.726 3.903 4.069 1.00 92.25 94 ALA A N 1
ATOM 672 C CA . ALA A 1 94 ? -1.715 4.880 4.526 1.00 92.25 94 ALA A CA 1
ATOM 673 C C . ALA A 1 94 ? -3.150 4.319 4.498 1.00 92.25 94 ALA A C 1
ATOM 675 O O . ALA A 1 94 ? -3.907 4.513 5.451 1.00 92.25 94 ALA A O 1
ATOM 676 N N . ILE A 1 95 ? -3.506 3.579 3.444 1.00 92.81 95 ILE A N 1
ATOM 677 C CA . ILE A 1 95 ? -4.813 2.919 3.309 1.00 92.81 95 ILE A CA 1
ATOM 678 C C . ILE A 1 95 ? -4.993 1.832 4.380 1.00 92.81 95 ILE A C 1
ATOM 680 O O . ILE A 1 95 ? -6.025 1.787 5.051 1.00 92.81 95 ILE A O 1
ATOM 684 N N . GLY A 1 96 ? -3.985 0.982 4.593 1.00 90.56 96 GLY A N 1
ATOM 685 C CA . GLY A 1 96 ? -4.030 -0.082 5.602 1.00 90.56 96 GLY A CA 1
ATOM 686 C C . GLY A 1 96 ? -4.172 0.447 7.026 1.00 90.56 96 GLY A C 1
ATOM 687 O O . GLY A 1 96 ? -4.860 -0.161 7.848 1.00 90.56 96 GLY A O 1
ATOM 688 N N . ASN A 1 97 ? -3.615 1.626 7.306 1.00 91.56 97 ASN A N 1
ATOM 689 C CA . ASN A 1 97 ? -3.746 2.274 8.606 1.00 91.56 97 ASN A CA 1
ATOM 690 C C . ASN A 1 97 ? -5.202 2.652 8.950 1.00 91.56 97 ASN A C 1
ATOM 692 O O . ASN A 1 97 ? -5.554 2.680 10.130 1.00 91.56 97 ASN A O 1
ATOM 696 N N . MET A 1 98 ? -6.058 2.887 7.941 1.00 87.69 98 MET A N 1
ATOM 697 C CA . MET A 1 98 ? -7.493 3.169 8.129 1.00 87.69 98 MET A CA 1
ATOM 698 C C . MET A 1 98 ? -8.291 1.941 8.590 1.00 87.69 98 MET A C 1
ATOM 700 O O . MET A 1 98 ? -9.352 2.091 9.194 1.00 87.69 98 MET A O 1
ATOM 704 N N . VAL A 1 99 ? -7.812 0.733 8.276 1.00 90.06 99 VAL A N 1
ATOM 705 C CA . VAL A 1 99 ? -8.508 -0.542 8.541 1.00 90.06 99 VAL A CA 1
ATOM 706 C C . VAL A 1 99 ? -7.825 -1.335 9.665 1.00 90.06 99 VAL A C 1
ATOM 708 O O . VAL A 1 99 ? -8.311 -2.387 10.070 1.00 90.06 99 VAL A O 1
ATOM 711 N N . CYS A 1 100 ? -6.700 -0.845 10.195 1.00 92.00 100 CYS A N 1
ATOM 712 C CA . CYS A 1 100 ? -5.954 -1.534 11.240 1.00 92.00 100 CYS A CA 1
ATOM 713 C C . CYS A 1 100 ? -6.792 -1.725 12.515 1.00 92.00 100 CYS A C 1
ATOM 715 O O . CYS A 1 100 ? -7.318 -0.770 13.093 1.00 92.00 100 CYS A O 1
ATOM 717 N N . VAL A 1 101 ? -6.841 -2.974 12.989 1.00 88.62 101 VAL A N 1
ATOM 718 C CA . VAL A 1 101 ? -7.562 -3.367 14.206 1.00 88.62 101 VAL A CA 1
ATOM 719 C C . VAL A 1 101 ? -7.004 -2.645 15.429 1.00 88.62 101 VAL A C 1
ATOM 721 O O . VAL A 1 101 ? -7.778 -2.115 16.217 1.00 88.62 101 VAL A O 1
ATOM 724 N N . ASN A 1 102 ? -5.678 -2.554 15.570 1.00 89.44 102 ASN A N 1
ATOM 725 C CA . ASN A 1 102 ? -5.040 -1.911 16.722 1.00 89.44 102 ASN A CA 1
ATOM 726 C C . ASN A 1 102 ? -5.439 -0.435 16.857 1.00 89.44 102 ASN A C 1
ATOM 728 O O . ASN A 1 102 ? -5.707 0.022 17.966 1.00 89.44 102 ASN A O 1
ATOM 732 N N . ASN A 1 103 ? -5.547 0.290 15.740 1.00 89.12 103 ASN A N 1
ATOM 733 C CA . ASN A 1 103 ? -5.985 1.686 15.754 1.00 89.12 103 ASN A CA 1
ATOM 734 C C . ASN A 1 103 ? -7.468 1.805 16.110 1.00 89.12 103 ASN A C 1
ATOM 736 O O . ASN A 1 103 ? -7.845 2.654 16.913 1.00 89.12 103 ASN A O 1
ATOM 740 N N . ILE A 1 104 ? -8.314 0.946 15.538 1.00 89.19 104 ILE A N 1
ATOM 741 C CA . ILE A 1 104 ? -9.763 0.997 15.759 1.00 89.19 104 ILE A CA 1
ATOM 742 C C . ILE A 1 104 ? -10.115 0.596 17.196 1.00 89.19 104 ILE A C 1
ATOM 744 O O . ILE A 1 104 ? -10.967 1.241 17.797 1.00 89.19 104 ILE A O 1
ATOM 748 N N . VAL A 1 105 ? -9.424 -0.393 17.768 1.00 89.00 105 VAL A N 1
ATOM 749 C CA . VAL A 1 105 ? -9.589 -0.807 19.173 1.00 89.00 105 VAL A CA 1
ATOM 750 C C . VAL A 1 105 ? -9.076 0.269 20.138 1.00 89.00 105 VAL A C 1
ATOM 752 O O . VAL A 1 105 ? -9.683 0.528 21.174 1.00 89.00 105 VAL A O 1
ATOM 755 N N . ALA A 1 106 ? -7.981 0.958 19.805 1.00 89.94 106 ALA A N 1
ATOM 756 C CA . ALA A 1 106 ? -7.516 2.082 20.616 1.00 89.94 106 ALA A CA 1
ATOM 757 C C . ALA A 1 106 ? -8.532 3.239 20.620 1.00 89.94 106 ALA A C 1
ATOM 759 O O . ALA A 1 106 ? -8.791 3.832 21.666 1.00 89.94 106 ALA A O 1
ATOM 760 N N . VAL A 1 107 ? -9.145 3.540 19.470 1.00 89.69 107 VAL A N 1
ATOM 761 C CA . VAL A 1 107 ? -10.188 4.573 19.356 1.00 89.69 107 VAL A CA 1
ATOM 762 C C . VAL A 1 107 ? -11.495 4.139 20.029 1.00 89.69 107 VAL A C 1
ATOM 764 O O . VAL A 1 107 ? -12.143 4.950 20.687 1.00 89.69 107 VAL A O 1
ATOM 767 N N . SER A 1 108 ? -11.890 2.869 19.917 1.00 88.88 108 SER A N 1
ATOM 768 C CA . SER A 1 108 ? -13.097 2.353 20.576 1.00 88.88 108 SER A CA 1
ATOM 769 C C . SER A 1 108 ? -12.992 2.478 22.101 1.00 88.88 108 SER A C 1
ATOM 771 O O . SER A 1 108 ? -13.948 2.907 22.755 1.00 88.88 108 SER A O 1
ATOM 773 N N . ALA A 1 109 ? -11.800 2.222 22.652 1.00 90.25 109 ALA A N 1
ATOM 774 C CA . ALA A 1 109 ? -11.500 2.381 24.071 1.00 90.25 109 ALA A CA 1
ATOM 775 C C . ALA A 1 109 ? -11.553 3.845 24.547 1.00 90.25 109 ALA A C 1
ATOM 777 O O . ALA A 1 109 ? -12.022 4.099 25.654 1.00 90.25 109 ALA A O 1
ATOM 778 N N . THR A 1 110 ? -11.113 4.815 23.735 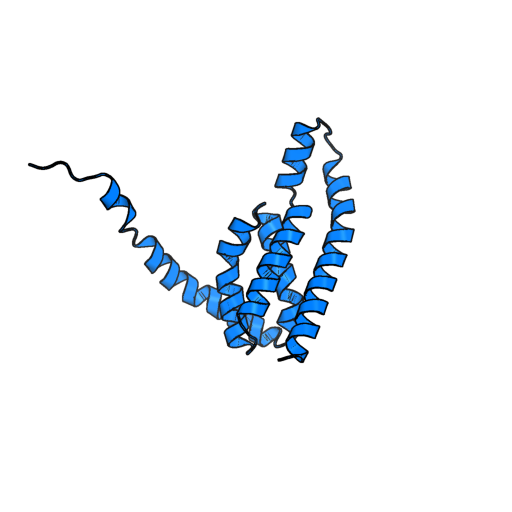1.00 90.31 110 THR A N 1
ATOM 779 C CA . THR A 1 110 ? -11.126 6.241 24.125 1.00 90.31 110 THR A CA 1
ATOM 780 C C . THR A 1 110 ? -12.503 6.883 24.015 1.00 90.31 110 THR A C 1
ATOM 782 O O . THR A 1 110 ? -12.833 7.754 24.817 1.00 90.31 110 THR A O 1
ATOM 785 N N . VAL A 1 111 ? -13.321 6.452 23.052 1.00 89.94 111 VAL A N 1
ATOM 786 C CA . VAL A 1 111 ? -14.692 6.960 22.868 1.00 89.94 111 VAL A CA 1
ATOM 787 C C . VAL A 1 111 ? -15.701 6.200 23.749 1.00 89.94 111 VAL A C 1
ATOM 789 O O . VAL A 1 111 ? -16.838 6.634 23.913 1.00 89.94 111 VAL A O 1
ATOM 792 N N . GLY A 1 112 ? -15.292 5.085 24.363 1.00 86.12 112 GLY A N 1
ATOM 793 C CA . GLY A 1 112 ? -16.133 4.298 25.267 1.00 86.12 112 GLY A CA 1
ATOM 794 C C . GLY A 1 112 ? -17.190 3.457 24.548 1.00 86.12 112 GLY A C 1
ATOM 795 O O . GLY A 1 112 ? -18.216 3.126 25.139 1.00 86.12 112 GLY A O 1
ATOM 796 N N . ILE A 1 113 ? -16.958 3.116 23.275 1.00 83.44 113 ILE A N 1
ATOM 797 C CA . ILE A 1 113 ? -17.886 2.325 22.459 1.00 83.44 113 ILE A CA 1
ATOM 798 C C . ILE A 1 113 ? -17.271 0.947 22.214 1.00 83.44 113 ILE A C 1
ATOM 800 O O . ILE A 1 113 ? -16.453 0.783 21.316 1.00 83.44 113 ILE A O 1
ATOM 804 N N . SER A 1 114 ? -17.654 -0.057 22.998 1.00 80.62 114 SER A N 1
ATOM 805 C CA . SER A 1 114 ? -17.161 -1.432 22.852 1.00 80.62 114 SER A CA 1
ATOM 806 C C . SER A 1 114 ? -18.100 -2.290 21.997 1.00 80.62 114 SER A C 1
ATOM 808 O O . SER A 1 114 ? -19.311 -2.075 21.955 1.00 80.62 114 SER A O 1
ATOM 810 N N . GLY A 1 115 ? -17.543 -3.262 21.267 1.00 82.75 115 GLY A N 1
ATOM 811 C CA . GLY A 1 115 ? -18.327 -4.218 20.472 1.00 82.75 115 GLY A CA 1
ATOM 812 C C . GLY A 1 115 ? -18.780 -3.721 19.093 1.00 82.75 115 GLY A C 1
ATOM 813 O O . GLY A 1 115 ? -19.442 -4.460 18.366 1.00 82.75 115 GLY A O 1
ATOM 814 N N . VAL A 1 116 ? -18.401 -2.501 18.695 1.00 87.19 116 VAL A N 1
ATOM 815 C CA . VAL A 1 116 ? -18.676 -1.948 17.353 1.00 87.19 116 VAL A CA 1
ATOM 816 C C . VAL A 1 116 ? -17.446 -1.902 16.439 1.00 87.19 116 VAL A C 1
ATOM 818 O O . VAL A 1 116 ? -17.570 -1.468 15.293 1.00 87.19 116 VAL A O 1
ATOM 821 N N . GLU A 1 117 ? -16.273 -2.374 16.883 1.00 87.50 117 GLU A N 1
ATOM 822 C CA . GLU A 1 117 ? -15.029 -2.300 16.094 1.00 87.50 117 GLU A CA 1
ATOM 823 C C . GLU A 1 117 ? -15.162 -3.009 14.745 1.00 87.50 117 GLU A C 1
ATOM 825 O O . GLU A 1 117 ? -14.766 -2.470 13.712 1.00 87.50 117 GLU A O 1
ATOM 830 N N . GLY A 1 118 ? -15.802 -4.182 14.731 1.00 85.62 118 GLY A N 1
ATOM 831 C CA . GLY A 1 118 ? -16.059 -4.932 13.502 1.00 85.62 118 GLY A CA 1
ATOM 832 C C . GLY A 1 118 ? -16.930 -4.160 12.506 1.00 85.62 118 GLY A C 1
ATOM 833 O O . GLY A 1 118 ? -16.683 -4.206 11.301 1.00 85.62 118 GLY A O 1
ATOM 834 N N . THR A 1 119 ? -17.906 -3.390 12.994 1.00 87.94 119 THR A N 1
ATOM 835 C CA . THR A 1 119 ? -18.752 -2.532 12.151 1.00 87.94 119 THR A CA 1
ATOM 836 C C . THR A 1 119 ? -17.947 -1.382 11.555 1.00 87.94 119 THR A C 1
ATOM 838 O O . THR A 1 119 ? -18.130 -1.064 10.379 1.00 87.94 119 THR A O 1
ATOM 841 N N . VAL A 1 120 ? -17.031 -0.789 12.329 1.00 88.69 120 VAL A N 1
ATOM 842 C CA . VAL A 1 120 ? -16.128 0.275 11.860 1.00 88.69 120 VAL A CA 1
ATOM 843 C C . VAL A 1 120 ? -15.167 -0.260 10.798 1.00 88.69 120 VAL A C 1
ATOM 845 O O . VAL A 1 120 ? -15.085 0.313 9.714 1.00 88.69 120 VAL A O 1
ATOM 848 N N . ILE A 1 121 ? -14.522 -1.404 11.050 1.00 89.62 121 ILE A N 1
ATOM 849 C CA . ILE A 1 121 ? -13.640 -2.077 10.082 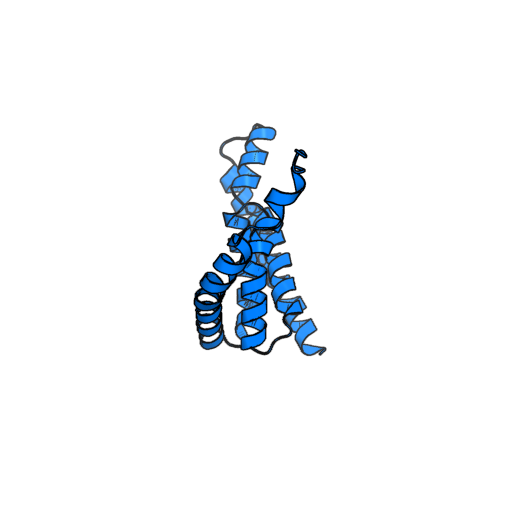1.00 89.62 121 ILE A CA 1
ATOM 850 C C . ILE A 1 121 ? -14.398 -2.362 8.783 1.00 89.62 121 ILE A C 1
ATOM 852 O O . ILE A 1 121 ? -13.930 -2.022 7.696 1.00 89.62 121 ILE A O 1
ATOM 856 N N . ARG A 1 122 ? -15.602 -2.938 8.881 1.00 89.31 122 ARG A N 1
ATOM 857 C CA . ARG A 1 122 ? -16.418 -3.282 7.709 1.00 89.31 122 ARG A CA 1
ATOM 858 C C . ARG A 1 122 ? -16.833 -2.049 6.907 1.00 89.31 122 ARG A C 1
ATOM 860 O O . ARG A 1 122 ? -16.901 -2.125 5.683 1.00 89.31 122 ARG A O 1
ATOM 867 N N . ARG A 1 123 ? -17.076 -0.915 7.572 1.00 89.06 123 ARG A N 1
ATOM 868 C CA . ARG A 1 123 ? -17.344 0.367 6.905 1.00 89.06 123 ARG A CA 1
ATOM 869 C C . ARG A 1 123 ? -16.098 0.952 6.248 1.00 89.06 123 ARG A C 1
ATOM 871 O O . ARG A 1 123 ? -16.225 1.477 5.149 1.00 89.06 123 ARG A O 1
ATOM 878 N N . ASN A 1 124 ? -14.926 0.813 6.868 1.00 89.94 124 ASN A N 1
ATOM 879 C CA . ASN A 1 124 ? -13.657 1.334 6.350 1.00 89.94 124 ASN A CA 1
ATOM 880 C C . ASN A 1 124 ? -13.047 0.481 5.226 1.00 89.94 124 ASN A C 1
ATOM 882 O O . ASN A 1 124 ? -12.272 1.003 4.428 1.00 89.94 124 ASN A O 1
ATOM 886 N N . ILE A 1 125 ? -13.425 -0.794 5.095 1.00 88.94 125 ILE A N 1
ATOM 887 C CA . ILE A 1 125 ? -12.988 -1.646 3.976 1.00 88.94 125 ILE A CA 1
ATOM 888 C C . ILE A 1 125 ? -13.425 -1.082 2.617 1.00 88.94 125 ILE A C 1
ATOM 890 O O . ILE A 1 125 ? -12.667 -1.161 1.655 1.00 88.94 125 ILE A O 1
ATOM 894 N N . ILE A 1 126 ? -14.621 -0.492 2.531 1.00 90.12 126 ILE A N 1
ATOM 895 C CA . ILE A 1 126 ? -15.147 0.073 1.279 1.00 90.12 126 ILE A CA 1
ATOM 896 C C . ILE A 1 126 ? -14.266 1.230 0.772 1.00 90.12 126 ILE A C 1
ATOM 898 O O . ILE A 1 126 ? -13.750 1.120 -0.341 1.00 90.12 126 ILE A O 1
ATOM 902 N N . PRO A 1 127 ? -14.031 2.315 1.542 1.00 90.38 127 PRO A N 1
ATOM 903 C CA . PRO A 1 127 ? -13.137 3.379 1.105 1.00 90.38 127 PRO A CA 1
ATOM 904 C C . PRO A 1 127 ? -11.707 2.872 0.910 1.00 90.38 127 PRO A C 1
ATOM 906 O O . PRO A 1 127 ? -11.060 3.291 -0.044 1.00 90.38 127 PRO A O 1
ATOM 909 N N . ALA A 1 128 ? -11.226 1.930 1.728 1.00 89.31 128 ALA A N 1
ATOM 910 C CA . ALA A 1 128 ? -9.892 1.362 1.547 1.00 89.31 128 ALA A CA 1
ATOM 911 C C . ALA A 1 128 ? -9.725 0.659 0.189 1.00 89.31 128 ALA A C 1
ATOM 913 O O . ALA A 1 128 ? -8.718 0.866 -0.488 1.00 89.31 128 ALA A O 1
ATOM 914 N N . ALA A 1 129 ? -10.723 -0.115 -0.244 1.00 88.31 129 ALA A N 1
ATOM 915 C CA . ALA A 1 129 ? -10.718 -0.762 -1.553 1.00 88.31 129 ALA A CA 1
ATOM 916 C C . ALA A 1 129 ? -10.812 0.251 -2.708 1.00 88.31 129 ALA A C 1
ATOM 918 O O . ALA A 1 129 ? -10.140 0.099 -3.724 1.00 88.31 129 ALA A O 1
ATOM 919 N N . ILE A 1 130 ? -11.609 1.312 -2.557 1.00 91.81 130 ILE A N 1
ATOM 920 C CA . ILE A 1 130 ? -11.708 2.367 -3.578 1.00 91.81 130 ILE A CA 1
ATOM 921 C C . ILE A 1 130 ? -10.366 3.099 -3.718 1.00 91.81 130 ILE A C 1
ATOM 923 O O . ILE A 1 130 ? -9.879 3.290 -4.833 1.00 91.81 130 ILE A O 1
ATOM 927 N N . TYR A 1 131 ? -9.736 3.469 -2.599 1.00 91.38 131 TYR A N 1
ATOM 928 C CA . TYR A 1 131 ? -8.439 4.144 -2.612 1.00 91.38 131 TYR A CA 1
ATOM 929 C C . TYR A 1 131 ? -7.318 3.259 -3.158 1.00 91.38 131 TYR A C 1
ATOM 931 O O . TYR A 1 131 ? -6.451 3.772 -3.865 1.00 91.38 131 TYR A O 1
ATOM 939 N N . SER A 1 132 ? -7.326 1.950 -2.883 1.00 88.19 132 SER A N 1
ATOM 940 C CA . SER A 1 132 ? -6.298 1.052 -3.419 1.00 88.19 132 SER A CA 1
ATOM 941 C C . SER A 1 132 ? -6.401 0.923 -4.937 1.00 88.19 132 SER A C 1
ATOM 943 O O . SER A 1 132 ? -5.385 1.017 -5.623 1.00 88.19 132 SER A O 1
ATOM 945 N N . VAL A 1 133 ? -7.618 0.808 -5.479 1.00 90.38 133 VAL A N 1
ATOM 946 C CA . VAL A 1 133 ? -7.846 0.790 -6.932 1.00 90.38 133 VAL A CA 1
ATOM 947 C C . VAL A 1 133 ? -7.432 2.118 -7.567 1.00 90.38 133 VAL A C 1
ATOM 949 O O . VAL A 1 133 ? -6.724 2.115 -8.572 1.00 90.38 133 VAL A O 1
ATOM 952 N N . LEU A 1 134 ? -7.804 3.254 -6.969 1.00 91.69 134 LEU A N 1
ATOM 953 C CA . LEU A 1 134 ? -7.394 4.573 -7.464 1.00 91.69 134 LEU A CA 1
ATOM 954 C C . LEU A 1 134 ? -5.869 4.738 -7.478 1.00 91.69 134 LEU A C 1
ATOM 956 O O . LEU A 1 134 ? -5.329 5.242 -8.459 1.00 91.69 134 LEU A O 1
ATOM 960 N N . ALA A 1 135 ? -5.169 4.281 -6.437 1.00 90.50 135 ALA A N 1
ATOM 961 C CA . ALA A 1 135 ? -3.710 4.345 -6.371 1.00 90.50 135 ALA A CA 1
ATOM 962 C C . ALA A 1 135 ? -3.047 3.555 -7.512 1.00 90.50 135 ALA A C 1
ATOM 964 O O . ALA A 1 135 ? -2.126 4.061 -8.155 1.00 90.50 135 ALA A O 1
ATOM 965 N N . VAL A 1 136 ? -3.552 2.352 -7.807 1.00 88.56 136 VAL A N 1
ATOM 966 C CA . VAL A 1 136 ? -3.089 1.543 -8.947 1.00 88.56 136 VAL A CA 1
ATOM 967 C C . VAL A 1 136 ? -3.331 2.274 -10.264 1.00 88.56 136 VAL A C 1
ATOM 969 O O . VAL A 1 136 ? -2.419 2.366 -11.081 1.00 88.56 136 VAL A O 1
ATOM 972 N N . VAL A 1 137 ? -4.531 2.826 -10.471 1.00 90.00 137 VAL A N 1
ATOM 973 C CA . VAL A 1 137 ? -4.875 3.551 -11.706 1.00 90.00 137 VAL A CA 1
ATOM 974 C C . VAL A 1 137 ? -3.959 4.756 -11.911 1.00 90.00 137 VAL A C 1
ATOM 976 O O . VAL A 1 137 ? -3.440 4.935 -13.009 1.00 90.00 137 VAL A O 1
ATOM 979 N N . VAL A 1 138 ? -3.712 5.550 -10.866 1.00 90.19 138 VAL A N 1
ATOM 980 C CA . VAL A 1 138 ? -2.824 6.721 -10.943 1.00 90.19 138 VAL A CA 1
ATOM 981 C C . VAL A 1 138 ? -1.409 6.315 -11.346 1.00 90.19 138 VAL A C 1
ATOM 983 O O . VAL A 1 138 ? -0.832 6.932 -12.238 1.00 90.19 138 VAL A O 1
ATOM 986 N N . VAL A 1 139 ? -0.856 5.263 -10.738 1.00 88.00 139 VAL A N 1
ATOM 987 C CA . VAL A 1 139 ? 0.502 4.809 -11.069 1.00 88.00 139 VAL A CA 1
ATOM 988 C C . VAL A 1 139 ? 0.569 4.174 -12.454 1.00 88.00 139 VAL A C 1
ATOM 990 O O . VAL A 1 139 ? 1.548 4.388 -13.162 1.00 88.00 139 VAL A O 1
ATOM 993 N N . LEU A 1 140 ? -0.481 3.475 -12.891 1.00 86.69 140 LEU A N 1
ATOM 994 C CA . LEU A 1 140 ? -0.573 2.990 -14.267 1.00 86.69 140 LEU A CA 1
ATOM 995 C C . LEU A 1 140 ? -0.563 4.149 -15.269 1.00 86.69 140 LEU A C 1
ATOM 997 O O . LEU A 1 140 ? 0.219 4.109 -16.214 1.00 86.69 140 LEU A O 1
ATOM 1001 N N . VAL A 1 141 ? -1.360 5.199 -15.044 1.00 87.88 141 VAL A N 1
ATOM 1002 C CA . VAL A 1 141 ? -1.354 6.390 -15.911 1.00 87.88 141 VAL A CA 1
ATOM 1003 C C . VAL A 1 141 ? 0.024 7.052 -15.913 1.00 87.88 141 VAL A C 1
ATOM 1005 O O . VAL A 1 141 ? 0.555 7.338 -16.984 1.00 87.88 141 VAL A O 1
ATOM 1008 N N . LEU A 1 142 ? 0.645 7.234 -14.745 1.00 85.94 142 LEU A N 1
ATOM 1009 C CA . LEU A 1 142 ? 1.995 7.800 -14.655 1.00 85.94 142 LEU A CA 1
ATOM 1010 C C . LEU A 1 142 ? 3.027 6.954 -15.409 1.00 85.94 142 LEU A C 1
ATOM 1012 O O . LEU A 1 142 ? 3.842 7.509 -16.134 1.00 85.94 142 LEU A O 1
ATOM 1016 N N . SER A 1 143 ? 2.937 5.625 -15.332 1.00 80.25 143 SER A N 1
ATOM 1017 C CA . SER A 1 143 ? 3.841 4.726 -16.061 1.00 80.25 143 SER A CA 1
ATOM 1018 C C . SER A 1 143 ? 3.676 4.752 -17.585 1.00 80.25 143 SER A C 1
ATOM 1020 O O . SER A 1 143 ? 4.520 4.206 -18.284 1.00 80.25 143 SER A O 1
ATOM 1022 N N . THR A 1 144 ? 2.591 5.338 -18.107 1.00 78.69 144 THR A N 1
ATOM 1023 C CA . THR A 1 144 ? 2.401 5.545 -19.557 1.00 78.69 144 THR A CA 1
ATOM 1024 C C . THR A 1 144 ? 2.909 6.897 -20.054 1.00 78.69 144 THR A C 1
ATOM 1026 O O . THR A 1 144 ? 2.954 7.113 -21.262 1.00 78.69 144 THR A O 1
ATOM 1029 N N . LEU A 1 145 ? 3.236 7.815 -19.137 1.00 74.56 145 LEU A N 1
ATOM 1030 C CA . LEU A 1 145 ? 3.728 9.160 -19.449 1.00 74.56 145 LEU A CA 1
ATOM 1031 C C . LEU A 1 145 ? 5.263 9.247 -19.482 1.00 74.56 145 LEU A C 1
ATOM 1033 O O . LEU A 1 145 ? 5.786 10.234 -19.995 1.00 74.56 145 LEU A O 1
ATOM 1037 N N . GLU A 1 146 ? 5.955 8.245 -18.938 1.00 58.66 146 GLU A N 1
ATOM 1038 C CA . GLU A 1 146 ? 7.409 8.044 -19.049 1.00 58.66 146 GLU A CA 1
ATOM 1039 C C . GLU A 1 146 ? 7.759 7.130 -20.230 1.00 58.66 146 GLU A C 1
ATOM 1041 O O . GLU A 1 146 ? 8.784 7.411 -20.893 1.00 58.66 146 GLU A O 1
#